Protein AF-A0A415BQJ8-F1 (afdb_monomer_lite)

InterPro domains:
  IPR054052 Y16Q-like [PF21825] (1-53)

Secondary structure (DSSP, 8-state):
-HHHHHHHHHHHHHHHHHHHH-HHHHHS-HHHHHHHHHHHHHHHHHHHHHHHHHHHTT--TTSSS---

Sequence (68 aa):
MLEEYKQLNDRVEKLEKFINESPVFSKMEVHKQILQRWQLSAMKSYRDALKRRCLAEGFSPLTGDGLE

Organism: Phocaeicola vulgatus (NCBI:txid821)

Structure (mmCIF, N/CA/C/O backbone):
data_AF-A0A415BQJ8-F1
#
_entry.id   AF-A0A415BQJ8-F1
#
loop_
_atom_site.group_PDB
_atom_site.id
_atom_site.type_symbol
_atom_site.label_atom_id
_atom_site.label_alt_id
_atom_site.label_comp_id
_atom_site.label_asym_id
_atom_site.label_entity_id
_atom_site.label_seq_id
_atom_site.pdbx_PDB_ins_code
_atom_site.Cartn_x
_atom_site.Cartn_y
_atom_site.Cartn_z
_atom_site.occupancy
_atom_site.B_iso_or_equiv
_atom_site.auth_seq_id
_atom_site.auth_comp_id
_atom_site.auth_asym_id
_atom_site.auth_atom_id
_atom_site.pdbx_PDB_model_num
ATOM 1 N N . MET A 1 1 ? 9.582 -8.948 -12.889 1.00 79.75 1 MET A N 1
ATOM 2 C CA . MET A 1 1 ? 9.291 -7.775 -12.031 1.00 79.75 1 MET A CA 1
ATOM 3 C C . MET A 1 1 ? 7.868 -7.246 -12.163 1.00 79.75 1 MET A C 1
ATOM 5 O O . MET A 1 1 ? 7.294 -6.890 -11.142 1.00 79.75 1 MET A O 1
ATOM 9 N N . LEU A 1 2 ? 7.262 -7.237 -13.357 1.00 86.19 2 LEU A N 1
ATOM 10 C CA . LEU A 1 2 ? 5.873 -6.781 -13.523 1.00 86.19 2 LEU A CA 1
ATOM 11 C C . LEU A 1 2 ? 4.861 -7.579 -12.677 1.00 86.19 2 LEU A C 1
ATOM 13 O O . LEU A 1 2 ? 4.010 -6.988 -12.022 1.00 86.19 2 LEU A O 1
ATOM 17 N N . GLU A 1 3 ? 4.979 -8.908 -12.645 1.00 89.12 3 GLU A N 1
ATOM 18 C CA . GLU A 1 3 ? 4.095 -9.762 -11.838 1.00 89.12 3 GLU A CA 1
ATOM 19 C C . GLU A 1 3 ? 4.267 -9.530 -10.329 1.00 89.12 3 GLU A C 1
ATOM 21 O O . GLU A 1 3 ? 3.294 -9.392 -9.593 1.00 89.12 3 GLU A O 1
ATOM 26 N N . GLU A 1 4 ? 5.511 -9.381 -9.870 1.00 90.62 4 GLU A N 1
ATOM 27 C CA . GLU A 1 4 ? 5.809 -9.025 -8.481 1.00 90.62 4 GLU A CA 1
ATOM 28 C C . GLU A 1 4 ? 5.209 -7.661 -8.108 1.00 90.62 4 GLU A C 1
ATOM 30 O O . GLU A 1 4 ? 4.605 -7.517 -7.045 1.00 90.62 4 GLU A O 1
ATOM 35 N N . TYR A 1 5 ? 5.312 -6.674 -9.005 1.00 92.00 5 TYR A N 1
ATOM 36 C CA . TYR A 1 5 ? 4.682 -5.370 -8.824 1.00 92.00 5 TYR A CA 1
ATOM 37 C C . TYR A 1 5 ? 3.158 -5.486 -8.709 1.00 92.00 5 TYR A C 1
ATOM 39 O O . TYR A 1 5 ? 2.583 -4.895 -7.796 1.00 92.00 5 TYR A O 1
ATOM 47 N N . LYS A 1 6 ? 2.502 -6.260 -9.586 1.00 91.50 6 LYS A N 1
ATOM 48 C CA . LYS A 1 6 ? 1.043 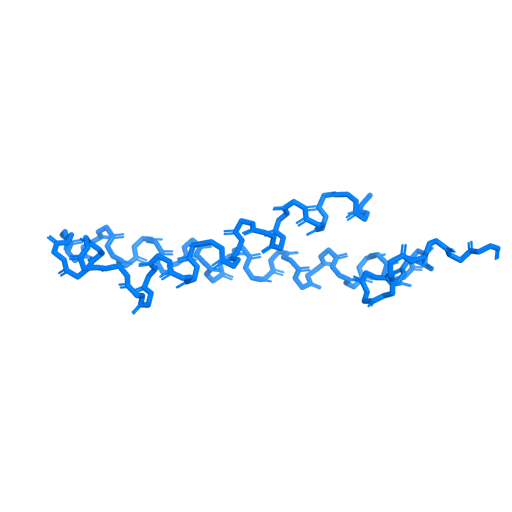-6.471 -9.555 1.00 91.50 6 LYS A CA 1
ATOM 49 C C . LYS A 1 6 ? 0.596 -7.091 -8.233 1.00 91.50 6 LYS A C 1
ATOM 51 O O . LYS A 1 6 ? -0.305 -6.563 -7.581 1.00 91.50 6 LYS A O 1
ATOM 56 N N . GLN A 1 7 ? 1.265 -8.158 -7.798 1.00 94.38 7 GLN A N 1
ATOM 57 C CA . GLN A 1 7 ? 0.959 -8.831 -6.533 1.00 94.38 7 GLN A CA 1
ATOM 58 C C . GLN A 1 7 ? 1.191 -7.918 -5.325 1.00 94.38 7 GLN A C 1
ATOM 60 O O . GLN A 1 7 ? 0.387 -7.898 -4.392 1.00 94.38 7 GLN A O 1
ATOM 65 N N . LEU A 1 8 ? 2.278 -7.143 -5.323 1.00 95.44 8 LEU A N 1
ATOM 66 C CA . LEU A 1 8 ? 2.542 -6.191 -4.251 1.00 95.44 8 LEU A CA 1
ATOM 67 C C . LEU A 1 8 ? 1.525 -5.048 -4.242 1.00 95.44 8 LEU A C 1
ATOM 69 O O . LEU A 1 8 ? 1.092 -4.651 -3.163 1.00 95.44 8 LEU A O 1
ATOM 73 N N . ASN A 1 9 ? 1.129 -4.534 -5.409 1.00 94.75 9 ASN A N 1
ATOM 74 C CA . ASN A 1 9 ? 0.132 -3.474 -5.512 1.00 94.75 9 ASN A CA 1
ATOM 75 C C . ASN A 1 9 ? -1.216 -3.919 -4.930 1.00 94.75 9 ASN A C 1
ATOM 77 O O . ASN A 1 9 ? -1.748 -3.231 -4.064 1.00 94.75 9 ASN A O 1
ATOM 81 N N . ASP A 1 10 ? -1.700 -5.107 -5.304 1.00 95.62 10 ASP A N 1
ATOM 82 C CA . ASP A 1 10 ? -2.920 -5.697 -4.733 1.00 95.62 10 ASP A CA 1
ATOM 83 C C . ASP A 1 10 ? -2.829 -5.845 -3.202 1.00 95.62 10 ASP A C 1
ATOM 85 O O . ASP A 1 10 ? -3.750 -5.483 -2.467 1.00 95.62 10 ASP A O 1
ATOM 89 N N . ARG A 1 11 ? -1.684 -6.310 -2.682 1.00 97.06 11 ARG A N 1
ATOM 90 C CA . ARG A 1 11 ? -1.468 -6.429 -1.230 1.00 97.06 11 ARG A CA 1
ATOM 91 C C . ARG A 1 11 ? -1.440 -5.071 -0.523 1.00 97.06 11 ARG A C 1
ATOM 93 O O . ARG A 1 11 ? -1.960 -4.965 0.587 1.00 97.06 11 ARG A O 1
ATOM 100 N N . VAL A 1 12 ? -0.841 -4.048 -1.138 1.00 97.56 12 VAL A N 1
ATOM 101 C CA . VAL A 1 12 ? -0.825 -2.669 -0.617 1.00 97.56 12 VAL A CA 1
ATOM 102 C C . VAL A 1 12 ? -2.244 -2.118 -0.540 1.00 97.56 12 VAL A C 1
ATOM 104 O O . VAL A 1 12 ? -2.626 -1.605 0.508 1.00 97.56 12 VAL A O 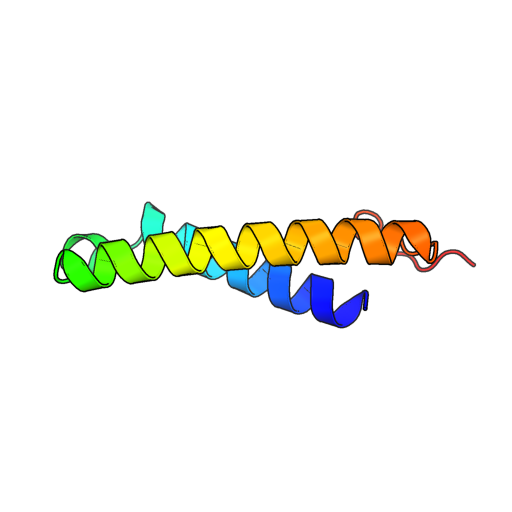1
ATOM 107 N N . GLU A 1 13 ? -3.031 -2.267 -1.606 1.00 96.50 13 GLU A N 1
ATOM 108 C CA . GLU A 1 13 ? -4.419 -1.794 -1.661 1.00 96.50 13 GLU A CA 1
ATOM 109 C C . GLU A 1 13 ? -5.294 -2.494 -0.618 1.00 96.50 13 GLU A C 1
ATOM 111 O O . GLU A 1 13 ? -6.037 -1.841 0.116 1.00 96.50 13 GLU A O 1
ATOM 116 N N . LYS A 1 14 ? -5.155 -3.817 -0.467 1.00 97.69 14 LYS A N 1
ATOM 117 C CA . LYS A 1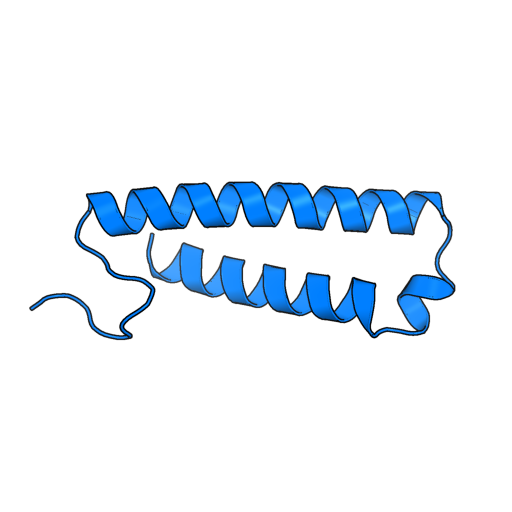 14 ? -5.873 -4.583 0.564 1.00 97.69 14 LYS A CA 1
ATOM 118 C C . LYS A 1 14 ? -5.521 -4.135 1.981 1.00 97.69 14 LYS A C 1
ATOM 120 O O . LYS A 1 14 ? -6.420 -3.989 2.809 1.00 97.69 14 LYS A O 1
ATOM 125 N N . LEU A 1 15 ? -4.237 -3.914 2.275 1.00 97.75 15 LEU A N 1
ATOM 126 C CA . LEU A 1 15 ? -3.802 -3.464 3.600 1.00 97.75 15 LEU A CA 1
ATOM 127 C C . LEU A 1 15 ? -4.237 -2.021 3.883 1.00 97.75 15 LEU A C 1
ATOM 129 O O . LEU A 1 15 ? -4.682 -1.723 4.989 1.00 97.75 15 LEU A O 1
ATOM 133 N N . GLU A 1 16 ? -4.153 -1.136 2.892 1.00 97.94 16 GLU A N 1
ATOM 134 C CA . GLU A 1 16 ? -4.644 0.239 3.000 1.00 97.94 16 GLU A CA 1
ATOM 135 C C . GLU A 1 16 ? -6.147 0.276 3.275 1.00 97.94 16 GLU A C 1
ATOM 137 O O . GLU A 1 16 ? -6.585 0.942 4.216 1.00 97.94 16 GLU A O 1
ATOM 142 N N . LYS A 1 17 ? -6.924 -0.512 2.525 1.00 97.62 17 LYS A N 1
ATOM 143 C CA . LYS A 1 17 ? -8.359 -0.673 2.755 1.00 97.62 17 LYS A CA 1
ATOM 144 C C . LYS A 1 17 ? -8.645 -1.202 4.157 1.00 97.62 17 LYS A C 1
ATOM 146 O O . LYS A 1 17 ? -9.488 -0.655 4.861 1.00 97.62 17 LYS A O 1
ATOM 151 N N . PHE A 1 18 ? -7.919 -2.227 4.604 1.00 97.38 18 PHE A N 1
ATOM 152 C CA . PHE A 1 18 ? -8.069 -2.761 5.957 1.00 97.38 18 PHE A CA 1
ATOM 153 C C . PHE A 1 18 ? -7.804 -1.697 7.033 1.00 97.38 18 PHE A C 1
ATOM 155 O O . PHE A 1 18 ? -8.591 -1.574 7.966 1.00 97.38 18 PHE A O 1
ATOM 162 N N . ILE A 1 19 ? -6.739 -0.905 6.896 1.00 97.44 19 ILE A N 1
ATOM 163 C CA . ILE A 1 19 ? -6.376 0.141 7.865 1.00 97.44 19 ILE A CA 1
ATOM 164 C C . ILE A 1 19 ? -7.415 1.271 7.910 1.00 97.44 19 ILE A C 1
ATOM 166 O O . ILE A 1 19 ? -7.682 1.808 8.985 1.00 97.44 19 ILE A O 1
ATOM 170 N N . ASN A 1 20 ? -7.985 1.645 6.764 1.00 96.50 20 ASN A N 1
ATOM 171 C CA . ASN A 1 20 ? -8.867 2.809 6.666 1.00 96.50 20 ASN A CA 1
ATOM 172 C C . ASN A 1 20 ? -10.348 2.481 6.890 1.00 96.50 20 ASN A C 1
ATOM 174 O O . ASN A 1 20 ? -11.076 3.310 7.430 1.00 96.50 20 ASN A O 1
ATOM 178 N N . GLU A 1 21 ? -10.800 1.295 6.482 1.00 96.00 21 GLU A N 1
ATOM 179 C CA . GLU A 1 21 ? -12.229 0.960 6.432 1.00 96.00 21 GLU A CA 1
ATOM 180 C C . GLU A 1 21 ? -12.636 -0.130 7.430 1.00 96.00 21 GLU A C 1
ATOM 182 O O . GLU A 1 21 ? -13.819 -0.265 7.744 1.00 96.00 21 GLU A O 1
ATOM 187 N N . SER A 1 22 ? -11.695 -0.930 7.946 1.00 95.44 22 SER A N 1
ATOM 188 C CA . SER A 1 22 ? -12.059 -2.059 8.804 1.00 95.44 22 SER A CA 1
ATOM 189 C C . SER A 1 22 ? -12.343 -1.622 10.246 1.00 95.44 22 SER A C 1
ATOM 191 O O . SER A 1 22 ? -11.437 -1.141 10.935 1.00 95.44 22 SER A O 1
ATOM 193 N N . PRO A 1 23 ? -13.537 -1.910 10.797 1.00 94.50 23 PRO A N 1
ATOM 194 C CA . PRO A 1 23 ? -13.811 -1.703 12.219 1.00 94.50 23 PRO A CA 1
ATOM 195 C C . PRO A 1 23 ? -13.017 -2.668 13.112 1.00 94.50 23 PRO A C 1
ATOM 197 O O . PRO A 1 23 ? -12.968 -2.486 14.326 1.00 94.50 23 PRO A O 1
ATOM 200 N N . VAL A 1 24 ? -12.413 -3.716 12.537 1.00 95.38 24 VAL A N 1
ATOM 201 C CA . VAL A 1 24 ? -11.485 -4.591 13.263 1.00 95.38 24 VAL A CA 1
ATOM 202 C C . VAL A 1 24 ? -10.207 -3.827 13.573 1.00 95.38 24 VAL A C 1
ATOM 204 O O . VAL A 1 24 ? -9.737 -3.889 14.703 1.00 95.38 24 VAL A O 1
ATOM 207 N N . PHE A 1 25 ? -9.682 -3.063 12.610 1.00 95.56 25 PHE A N 1
ATOM 208 C CA . PHE A 1 25 ? -8.434 -2.323 12.774 1.00 95.56 25 PHE A CA 1
ATOM 209 C C . PHE A 1 25 ? -8.514 -1.304 13.915 1.00 95.56 25 PHE A C 1
ATOM 211 O O . PHE A 1 25 ? -7.620 -1.259 14.758 1.00 95.56 25 PHE A O 1
ATOM 218 N N . SER A 1 26 ? -9.614 -0.552 14.010 1.00 93.06 26 SER A N 1
ATOM 219 C CA . SER A 1 26 ? -9.812 0.436 15.081 1.00 93.06 26 SER A CA 1
ATOM 220 C C . SER A 1 26 ? -9.910 -0.184 16.479 1.00 93.06 26 SER A C 1
ATOM 222 O O . SER A 1 26 ? -9.580 0.474 17.463 1.00 93.06 26 SER A O 1
ATOM 224 N N . LYS A 1 27 ? -10.320 -1.455 16.571 1.00 96.38 27 LYS A N 1
ATOM 225 C CA . LYS A 1 27 ? -10.411 -2.225 17.822 1.00 96.38 27 LYS A CA 1
ATOM 226 C C . LYS A 1 27 ? -9.123 -2.976 18.174 1.00 96.38 27 LYS A C 1
ATOM 228 O O . LYS A 1 27 ? -9.048 -3.570 19.247 1.00 96.38 27 LYS A O 1
ATOM 233 N N . MET A 1 28 ? -8.121 -2.990 17.292 1.00 95.56 28 MET A N 1
ATOM 234 C CA . MET A 1 28 ? -6.833 -3.627 17.575 1.00 95.56 28 MET A CA 1
ATOM 235 C C . MET A 1 28 ? -6.039 -2.832 18.610 1.00 95.56 28 MET A C 1
ATOM 237 O O . MET A 1 28 ? -6.170 -1.615 18.721 1.00 95.56 28 MET A O 1
ATOM 241 N N . GLU A 1 29 ? -5.145 -3.511 19.323 1.00 98.00 29 GLU A N 1
ATOM 242 C CA . GLU A 1 29 ? -4.191 -2.852 20.213 1.00 98.00 29 GLU A CA 1
ATOM 243 C C . GLU A 1 29 ? -3.338 -1.830 19.449 1.00 98.00 29 GLU A C 1
ATOM 245 O O . GLU A 1 29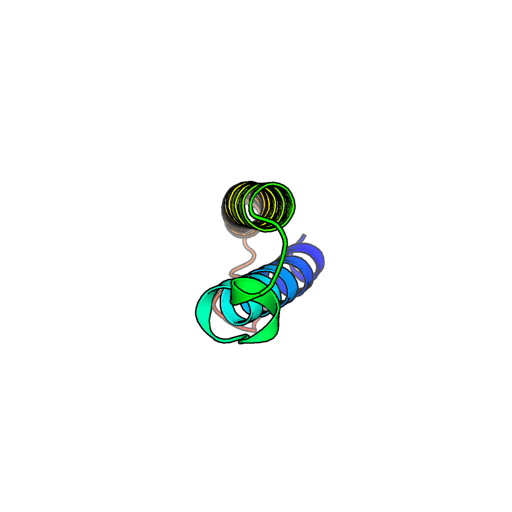 ? -2.878 -2.094 18.334 1.00 98.00 29 GLU A O 1
ATOM 250 N N . VAL A 1 30 ? -3.086 -0.673 20.070 1.00 96.75 30 VAL A N 1
ATOM 251 C CA . VAL A 1 30 ? -2.407 0.472 19.436 1.00 96.75 30 VAL A CA 1
ATOM 252 C C . VAL A 1 30 ? -1.061 0.078 18.823 1.00 96.75 30 VAL A C 1
ATOM 254 O O . VAL A 1 30 ? -0.760 0.466 17.698 1.00 96.75 30 VAL A O 1
ATOM 257 N N . HIS A 1 31 ? -0.271 -0.753 19.507 1.00 97.19 31 HIS A N 1
ATOM 258 C CA . HIS A 1 31 ? 1.021 -1.207 18.988 1.00 97.19 31 HIS A CA 1
ATOM 259 C C . HIS A 1 31 ? 0.879 -2.024 17.690 1.00 97.19 31 HIS A C 1
ATOM 261 O O . HIS A 1 31 ? 1.691 -1.877 16.777 1.00 97.19 31 HIS A O 1
ATOM 267 N N . LYS A 1 32 ? -0.185 -2.830 17.555 1.00 97.06 32 LYS A N 1
ATOM 268 C CA . LYS A 1 32 ? -0.478 -3.576 16.322 1.00 97.06 32 LYS A CA 1
ATOM 269 C C . LYS A 1 32 ? -0.948 -2.641 15.215 1.00 97.06 32 LYS A C 1
ATOM 271 O O . LYS A 1 32 ? -0.557 -2.828 14.068 1.00 97.06 32 LYS A O 1
ATOM 276 N N . GLN A 1 33 ? -1.738 -1.617 15.543 1.00 97.69 33 GLN A N 1
ATOM 277 C CA . GLN A 1 33 ? -2.135 -0.599 14.567 1.00 97.69 33 GLN A CA 1
ATOM 278 C C . GLN A 1 33 ? -0.919 0.147 14.001 1.00 97.69 33 GLN A C 1
ATOM 280 O O . GLN A 1 33 ? -0.808 0.320 12.786 1.00 97.69 33 GLN A O 1
ATOM 285 N N . ILE A 1 34 ? 0.014 0.549 14.872 1.00 97.88 34 ILE A N 1
ATOM 286 C CA . ILE A 1 34 ? 1.270 1.204 14.481 1.00 97.88 34 ILE A CA 1
ATOM 287 C C . ILE A 1 34 ? 2.091 0.283 13.576 1.00 97.88 34 ILE A C 1
ATOM 289 O O . ILE A 1 34 ? 2.502 0.707 12.496 1.00 97.88 34 ILE A O 1
ATOM 293 N N . LEU A 1 35 ? 2.264 -0.984 13.966 1.00 97.94 35 LEU A N 1
ATOM 294 C CA . LEU A 1 35 ? 3.013 -1.961 13.177 1.00 97.94 35 LEU A CA 1
ATOM 295 C C . LEU A 1 35 ? 2.432 -2.126 11.767 1.00 97.94 35 LEU A C 1
ATOM 297 O O . LEU A 1 35 ? 3.174 -2.097 10.789 1.00 97.94 35 LEU A O 1
ATOM 301 N N . GLN A 1 36 ? 1.109 -2.238 11.643 1.00 97.56 36 GLN A N 1
ATOM 302 C CA . GLN A 1 36 ? 0.446 -2.360 10.341 1.00 97.56 36 GLN A CA 1
ATOM 303 C C . GLN A 1 36 ? 0.601 -1.093 9.485 1.00 97.56 36 GLN A C 1
ATOM 305 O O . GLN A 1 36 ? 0.810 -1.184 8.276 1.00 97.56 36 GLN A O 1
ATOM 310 N N . ARG A 1 37 ? 0.556 0.102 10.091 1.00 97.81 37 ARG A N 1
ATOM 311 C CA . ARG A 1 37 ? 0.813 1.366 9.375 1.00 97.81 37 ARG A CA 1
ATOM 312 C C . ARG A 1 37 ? 2.257 1.462 8.885 1.00 97.81 37 ARG A C 1
ATOM 314 O O . ARG A 1 37 ? 2.487 1.900 7.758 1.00 97.81 37 ARG A O 1
ATOM 321 N N . TRP A 1 38 ? 3.225 1.032 9.693 1.00 98.25 38 TRP A N 1
ATOM 322 C CA . TRP A 1 38 ? 4.625 0.948 9.271 1.00 98.25 38 TRP A CA 1
ATOM 323 C C . TRP A 1 38 ? 4.819 -0.063 8.148 1.00 98.25 38 TRP A C 1
ATOM 325 O O . TRP A 1 38 ? 5.470 0.257 7.154 1.00 98.25 38 TRP A O 1
ATOM 335 N N . GLN A 1 39 ? 4.188 -1.232 8.255 1.00 97.94 39 GLN A N 1
ATOM 336 C CA . GLN A 1 39 ? 4.188 -2.241 7.202 1.00 97.94 39 GLN A CA 1
ATOM 337 C C . GLN A 1 39 ? 3.638 -1.668 5.888 1.00 97.94 39 GLN A C 1
ATOM 339 O O . GLN A 1 39 ? 4.282 -1.800 4.849 1.00 97.94 39 GLN A O 1
ATOM 344 N N . LEU A 1 40 ? 2.500 -0.965 5.928 1.00 98.19 40 LEU A N 1
ATOM 345 C CA . LEU A 1 40 ? 1.931 -0.308 4.749 1.00 98.19 40 LEU A CA 1
ATOM 346 C C . LEU A 1 40 ? 2.908 0.706 4.134 1.00 98.19 40 LEU A C 1
ATOM 348 O O . LEU A 1 40 ? 3.087 0.727 2.917 1.00 98.19 40 LEU A O 1
ATOM 352 N N . SER A 1 41 ? 3.559 1.525 4.963 1.00 98.00 41 SER A N 1
ATOM 353 C CA . SER A 1 41 ? 4.548 2.509 4.506 1.00 98.00 41 SER A CA 1
ATOM 354 C C . SER A 1 41 ? 5.744 1.850 3.804 1.00 98.00 41 SER A C 1
ATOM 356 O O . SER A 1 41 ? 6.141 2.258 2.705 1.00 98.00 41 SER A O 1
ATOM 358 N N . ALA A 1 42 ? 6.277 0.772 4.386 1.00 97.94 42 ALA A N 1
ATOM 359 C CA . ALA A 1 42 ? 7.370 0.001 3.800 1.00 97.94 42 ALA A CA 1
ATOM 360 C C . ALA A 1 42 ? 6.957 -0.648 2.469 1.00 97.94 42 ALA A C 1
ATOM 362 O O . ALA A 1 42 ? 7.682 -0.557 1.478 1.00 97.94 42 ALA A O 1
ATOM 363 N N . MET A 1 43 ? 5.760 -1.241 2.412 1.00 97.75 43 MET A N 1
ATOM 364 C CA . MET A 1 43 ? 5.238 -1.859 1.191 1.00 97.75 43 MET A CA 1
ATOM 365 C C . MET A 1 43 ? 5.006 -0.836 0.074 1.00 97.75 43 MET A C 1
ATOM 367 O O . MET A 1 43 ? 5.343 -1.119 -1.073 1.00 97.75 43 MET A O 1
ATOM 371 N N . LYS A 1 44 ? 4.499 0.366 0.389 1.00 97.19 44 LYS A N 1
ATOM 372 C CA . LYS A 1 44 ? 4.371 1.465 -0.586 1.00 97.19 44 LYS A CA 1
ATOM 373 C C . LYS A 1 44 ? 5.729 1.891 -1.138 1.00 97.19 44 LYS A C 1
ATOM 375 O O . LYS A 1 44 ? 5.893 1.975 -2.351 1.00 97.19 44 LYS A O 1
ATOM 380 N N . SER A 1 45 ? 6.719 2.062 -0.262 1.00 97.19 45 SER A N 1
ATOM 381 C CA . SER A 1 45 ? 8.090 2.401 -0.667 1.00 97.19 45 SER A CA 1
ATOM 382 C C . SER A 1 45 ? 8.691 1.343 -1.595 1.00 97.19 45 SER A C 1
ATOM 384 O O . SER A 1 45 ? 9.287 1.673 -2.624 1.00 97.19 45 SER A O 1
ATOM 386 N N . TYR A 1 46 ? 8.494 0.061 -1.272 1.00 96.06 46 TYR A N 1
ATOM 387 C CA . TYR A 1 46 ? 8.972 -1.038 -2.105 1.00 96.06 46 TYR A CA 1
ATOM 388 C C . TYR A 1 46 ? 8.240 -1.102 -3.450 1.00 96.06 46 TYR A C 1
ATOM 390 O O . TYR A 1 46 ? 8.879 -1.225 -4.495 1.00 96.06 46 TYR A O 1
ATOM 398 N N . ARG A 1 47 ? 6.917 -0.914 -3.452 1.00 95.00 47 ARG A N 1
ATOM 399 C CA . ARG A 1 47 ? 6.102 -0.823 -4.669 1.00 95.00 47 ARG A CA 1
ATOM 400 C C . ARG A 1 47 ? 6.593 0.288 -5.588 1.00 95.00 47 ARG A C 1
ATOM 402 O O . ARG A 1 47 ? 6.721 0.068 -6.788 1.00 95.00 47 ARG A O 1
ATOM 409 N N . ASP A 1 48 ? 6.908 1.458 -5.049 1.00 94.12 48 ASP A N 1
ATOM 410 C CA . ASP A 1 48 ? 7.378 2.591 -5.847 1.00 94.12 48 ASP A CA 1
ATOM 411 C C . ASP A 1 48 ? 8.800 2.354 -6.395 1.00 94.12 48 ASP A C 1
ATOM 413 O O . ASP A 1 48 ? 9.131 2.781 -7.506 1.00 94.12 48 ASP A O 1
ATOM 417 N N . ALA A 1 49 ? 9.651 1.630 -5.660 1.00 94.75 49 ALA A N 1
ATOM 418 C CA . ALA A 1 49 ? 10.940 1.160 -6.168 1.00 94.75 49 ALA A CA 1
ATOM 419 C C . ALA A 1 49 ? 10.771 0.133 -7.302 1.00 94.75 49 ALA A C 1
ATOM 421 O O . ALA A 1 49 ? 11.396 0.280 -8.354 1.00 94.75 49 ALA A O 1
ATOM 422 N N . LEU A 1 50 ? 9.888 -0.855 -7.133 1.00 92.94 50 LEU A N 1
ATOM 423 C CA . LEU A 1 50 ? 9.569 -1.838 -8.172 1.00 92.94 50 LEU A CA 1
ATOM 424 C C . LEU A 1 50 ? 8.958 -1.187 -9.413 1.00 92.94 50 LEU A C 1
ATOM 426 O O . LEU A 1 50 ? 9.338 -1.546 -10.524 1.00 92.94 50 LEU A O 1
ATOM 430 N N . LYS A 1 51 ? 8.079 -0.190 -9.247 1.00 91.00 51 LYS A N 1
ATOM 431 C CA . LYS A 1 51 ? 7.510 0.584 -10.360 1.00 91.00 51 LYS A CA 1
ATOM 432 C C . LYS A 1 51 ? 8.607 1.215 -11.208 1.00 91.00 51 LYS A C 1
ATOM 434 O O . LYS A 1 51 ? 8.597 1.081 -12.426 1.00 91.00 51 LYS A O 1
ATOM 439 N N . ARG A 1 52 ? 9.565 1.884 -10.556 1.00 91.69 52 ARG A N 1
ATOM 440 C CA . ARG A 1 52 ? 10.704 2.524 -11.231 1.00 91.69 52 ARG A CA 1
ATOM 441 C C . ARG A 1 52 ? 11.565 1.512 -11.981 1.00 91.69 52 ARG A C 1
ATOM 443 O O . ARG A 1 52 ? 11.966 1.793 -13.102 1.00 91.69 52 ARG A O 1
ATOM 450 N N . ARG A 1 53 ? 11.804 0.337 -11.393 1.00 91.62 53 ARG A N 1
ATOM 451 C CA . ARG A 1 53 ? 12.545 -0.745 -12.055 1.00 91.62 53 ARG A CA 1
ATOM 452 C C . ARG A 1 53 ? 11.797 -1.313 -13.261 1.00 91.62 53 ARG A C 1
ATOM 454 O O . ARG A 1 53 ? 12.407 -1.472 -14.306 1.00 91.62 5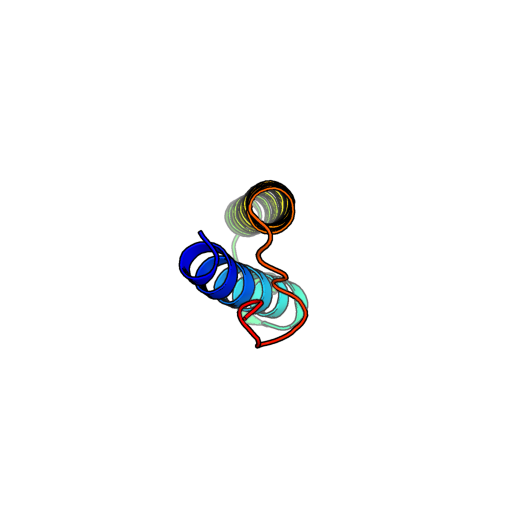3 ARG A O 1
ATOM 461 N N . CYS A 1 54 ? 10.487 -1.542 -13.143 1.00 88.56 54 CYS A N 1
ATOM 462 C CA . CYS A 1 54 ? 9.660 -1.985 -14.268 1.00 88.56 54 CYS A CA 1
ATOM 463 C C . CYS A 1 54 ? 9.751 -0.993 -15.435 1.00 88.56 54 CYS A C 1
ATOM 465 O O . CYS A 1 54 ? 10.040 -1.404 -16.551 1.00 88.56 54 CYS A O 1
ATOM 467 N N . LEU A 1 55 ? 9.599 0.308 -15.160 1.00 87.69 55 LEU A N 1
ATOM 468 C CA . LEU A 1 55 ? 9.692 1.355 -16.182 1.00 87.69 55 LEU A CA 1
ATOM 469 C C . LEU A 1 55 ? 11.081 1.426 -16.833 1.00 87.69 55 LEU A C 1
ATOM 471 O O . LEU A 1 55 ? 11.171 1.614 -18.041 1.00 87.69 55 LEU A O 1
ATOM 475 N N . ALA A 1 56 ? 12.155 1.259 -16.055 1.00 89.44 56 ALA A N 1
ATOM 476 C CA . ALA A 1 56 ? 13.524 1.248 -16.576 1.00 89.44 56 ALA A CA 1
ATOM 477 C C . ALA A 1 56 ? 13.802 0.055 -17.509 1.00 89.44 56 ALA A C 1
ATOM 479 O O . ALA A 1 56 ? 14.616 0.170 -18.418 1.00 89.44 56 ALA A O 1
ATOM 480 N N . GLU A 1 57 ? 13.110 -1.066 -17.305 1.00 88.19 57 GLU A N 1
ATOM 481 C CA . GLU A 1 57 ? 13.165 -2.245 -18.178 1.00 88.19 57 GLU A CA 1
ATOM 482 C C . GLU A 1 57 ? 12.180 -2.174 -19.357 1.00 88.19 57 GLU A C 1
ATOM 484 O O . GLU A 1 57 ? 12.072 -3.125 -20.123 1.00 88.19 57 GLU A O 1
ATOM 489 N N . GLY A 1 58 ? 11.454 -1.061 -19.519 1.00 83.62 58 GLY A N 1
ATOM 490 C CA . GLY A 1 58 ? 10.462 -0.900 -20.583 1.00 83.62 58 GLY A CA 1
ATOM 491 C C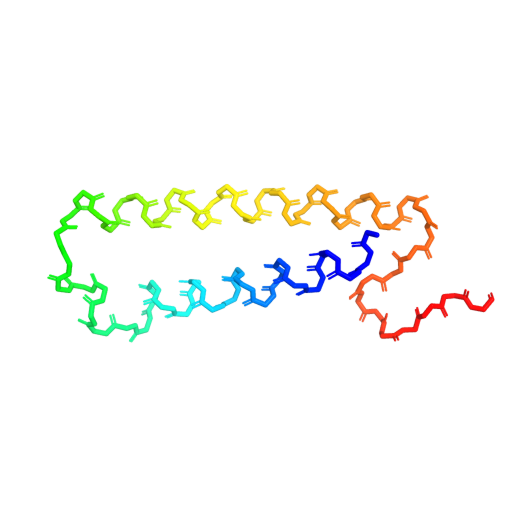 . GLY A 1 58 ? 9.110 -1.550 -20.281 1.00 83.62 58 GLY A C 1
ATOM 492 O O . GLY A 1 58 ? 8.256 -1.610 -21.152 1.00 83.62 58 GLY A O 1
ATOM 493 N N . PHE A 1 59 ? 8.853 -2.007 -19.054 1.00 77.94 59 PHE A N 1
ATOM 494 C CA . PHE A 1 59 ? 7.523 -2.455 -18.648 1.00 77.94 59 PHE A CA 1
ATOM 495 C C . PHE A 1 59 ? 6.721 -1.277 -18.096 1.00 77.94 59 PHE A C 1
ATOM 497 O O . PHE A 1 59 ? 7.113 -0.652 -17.109 1.00 77.94 59 PHE A O 1
ATOM 504 N N . SER A 1 60 ? 5.553 -1.002 -18.675 1.00 74.25 60 SER A N 1
ATOM 505 C CA . SER A 1 60 ? 4.608 -0.038 -18.109 1.00 74.25 60 SER A CA 1
ATOM 506 C C . SER A 1 60 ? 3.591 -0.766 -17.225 1.00 74.25 60 SER A C 1
ATOM 508 O O . SER A 1 60 ? 2.714 -1.445 -17.740 1.00 74.25 60 SER A O 1
ATOM 510 N N . PRO A 1 61 ? 3.648 -0.635 -15.887 1.00 66.00 61 PRO A N 1
ATOM 511 C CA . PRO A 1 61 ? 2.660 -1.254 -15.004 1.00 66.00 61 PRO A CA 1
ATOM 512 C C . PRO A 1 61 ? 1.280 -0.570 -15.016 1.00 66.00 61 PRO A C 1
ATOM 514 O O . PRO A 1 61 ? 0.372 -1.049 -14.341 1.00 66.00 61 PRO A O 1
ATOM 517 N N . LEU A 1 62 ? 1.127 0.557 -15.726 1.00 62.38 62 LEU A N 1
ATOM 518 C CA . LEU A 1 62 ? -0.123 1.328 -15.828 1.00 62.38 62 LEU A CA 1
ATOM 519 C C . LEU A 1 62 ? -0.951 0.981 -17.072 1.00 62.38 62 LEU A C 1
ATOM 521 O O . LEU A 1 62 ? -2.147 1.247 -17.108 1.00 62.38 62 LEU A O 1
ATOM 525 N N . THR A 1 63 ? -0.322 0.380 -18.074 1.00 51.12 63 THR A N 1
ATOM 526 C CA . THR A 1 63 ? -0.977 -0.186 -19.251 1.00 51.12 63 THR A CA 1
ATOM 527 C C . THR A 1 63 ? -0.859 -1.692 -19.106 1.00 51.12 63 THR A C 1
ATOM 529 O O . THR A 1 63 ? 0.235 -2.203 -18.915 1.00 51.12 63 THR A O 1
ATOM 532 N N . GLY A 1 64 ? -1.963 -2.430 -19.145 1.00 50.41 64 GLY A N 1
ATOM 533 C CA . GLY A 1 64 ? -1.959 -3.895 -19.053 1.00 50.41 64 GLY A CA 1
ATOM 534 C C . GLY A 1 64 ? -1.238 -4.617 -20.201 1.00 50.41 64 GLY A C 1
ATOM 535 O O . GLY A 1 64 ? -1.400 -5.825 -20.318 1.00 50.41 64 GLY A O 1
ATOM 536 N N . ASP A 1 65 ? -0.441 -3.909 -20.995 1.00 47.38 65 ASP A N 1
ATOM 537 C CA . ASP A 1 65 ? 0.217 -4.374 -22.201 1.00 47.38 65 ASP A CA 1
ATOM 538 C C . ASP A 1 65 ? 1.729 -4.386 -21.996 1.00 47.38 65 ASP A C 1
ATOM 540 O O . ASP A 1 65 ? 2.350 -3.378 -21.634 1.00 47.38 65 ASP A O 1
ATOM 544 N N . GLY A 1 66 ? 2.310 -5.564 -22.222 1.00 43.69 66 GLY A N 1
ATOM 545 C CA . GLY A 1 66 ? 3.712 -5.647 -22.589 1.00 43.69 66 GLY A CA 1
ATOM 546 C C . GLY A 1 66 ? 3.907 -4.835 -23.864 1.00 43.69 66 GLY A C 1
ATOM 547 O O . GLY A 1 66 ? 3.089 -4.911 -24.773 1.00 43.69 66 GLY A O 1
ATOM 548 N N . LEU A 1 67 ? 4.954 -4.020 -23.895 1.00 40.75 67 LEU A N 1
ATOM 549 C CA . LEU A 1 67 ? 5.396 -3.408 -25.138 1.00 40.75 67 LEU A CA 1
ATOM 550 C C . LEU A 1 67 ? 5.806 -4.544 -26.087 1.00 40.75 67 LEU A C 1
ATOM 552 O O . LEU A 1 67 ? 6.726 -5.300 -25.764 1.00 40.75 67 LEU A O 1
ATOM 556 N N . GLU A 1 68 ? 5.041 -4.691 -27.174 1.00 36.47 68 GLU A N 1
ATOM 557 C CA . GLU A 1 68 ? 5.415 -5.439 -28.383 1.00 36.47 68 GLU A CA 1
ATOM 558 C C . GLU A 1 68 ? 6.768 -4.974 -28.941 1.00 36.47 68 GLU A C 1
ATOM 560 O O . GLU A 1 68 ? 7.069 -3.757 -28.858 1.00 36.47 68 GLU A O 1
#

Radius of gyration: 14.72 Å; chains: 1; bounding box: 27×13×49 Å

pLDDT: mean 88.82, std 15.41, range [36.47, 98.25]

Foldseek 3Di:
DLVVLVVLVVVLVVLVCCLPPPPVLVVDDPVVNVVSVVVSVVSVVVSVVVCVVCVVVVHHSVDPDDDD